Protein AF-A0A4Q6DS90-F1 (afdb_monomer)

Foldseek 3Di:
DDDDDPDDLAADDVPQQWHDWDPWDWDAFPVGFIKIKTWTANHPPPPPDPRIDIDMDTWDADPVRHIRPDYDHHPPDDDDPRPPD

Sequence (85 aa):
DWTKSPEPVFQKSIENSVYAPGHNSFFKSRGGEDWLIYHANSATGQGCGGMRSPRIQKFNWNPDGTPNFGIPVKTGVALIRPAGE

Secondary structure (DSSP, 8-state):
-----SS-SS--BTTTTBEEEEEEEEEE-TT--EEEEEEEESSTT-TTSTT-EEEEEE-EE-TTS-EE--SPPPTT---PPPTT-

pLDDT: mean 96.17, std 4.3, range [72.62, 98.75]

Solvent-accessible surface area (backbone atoms only — not comparable to full-atom values): 5404 Å² total; per-residue (Å²): 140,87,85,81,73,93,62,82,76,59,56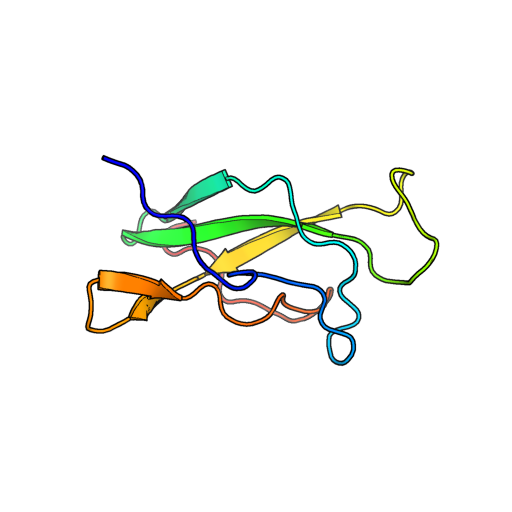,63,26,78,94,37,39,27,30,73,52,43,88,62,54,77,51,67,31,80,68,67,49,48,32,42,36,31,33,31,23,68,50,85,92,48,76,89,50,93,64,50,40,83,48,74,47,75,41,50,68,43,97,87,71,46,80,40,61,65,72,56,77,37,87,89,62,90,69,85,70,61,42,81,118

Mean predicted aligned error: 2.76 Å

Radius of gyration: 13.82 Å; Cα contacts (8 Å, |Δi|>4): 146; chains: 1; bounding box: 32×25×38 Å

Structure (mmCIF, N/CA/C/O backbone):
data_AF-A0A4Q6DS90-F1
#
_entry.id   AF-A0A4Q6DS90-F1
#
loop_
_atom_site.group_PDB
_atom_site.id
_atom_site.type_symbol
_atom_site.label_atom_id
_atom_site.label_alt_id
_atom_site.label_comp_id
_atom_site.label_asym_id
_atom_site.label_entity_id
_atom_site.label_seq_id
_atom_site.pdbx_PDB_ins_code
_atom_site.Cartn_x
_atom_site.Cartn_y
_atom_site.Cartn_z
_atom_site.occupancy
_atom_site.B_iso_or_equiv
_atom_site.auth_seq_id
_atom_site.auth_comp_id
_atom_site.auth_asym_id
_atom_site.auth_atom_id
_atom_site.pdbx_PDB_model_num
ATOM 1 N N . ASP A 1 1 ? -5.183 14.844 21.780 1.00 83.31 1 ASP A N 1
ATOM 2 C CA . ASP A 1 1 ? -3.734 14.885 21.504 1.00 83.31 1 ASP A CA 1
ATOM 3 C C . ASP A 1 1 ? -3.366 14.007 20.329 1.00 83.31 1 ASP A C 1
ATOM 5 O O . ASP A 1 1 ? -4.101 13.078 20.017 1.00 83.31 1 ASP A O 1
ATOM 9 N N . TRP A 1 2 ? -2.261 14.338 19.662 1.00 96.31 2 TRP A N 1
ATOM 10 C CA . TRP A 1 2 ? -1.770 13.660 18.464 1.00 96.31 2 TRP A CA 1
ATOM 11 C C . TRP A 1 2 ? -0.353 13.147 18.703 1.00 96.31 2 TRP A C 1
ATOM 13 O O . TRP A 1 2 ? 0.501 13.892 19.182 1.00 96.31 2 TRP A O 1
ATOM 23 N N . THR A 1 3 ? -0.090 11.902 18.311 1.00 97.00 3 THR A N 1
ATOM 24 C CA . THR A 1 3 ? 1.246 11.299 18.364 1.00 97.00 3 THR A CA 1
ATOM 25 C C . THR A 1 3 ? 1.710 10.982 16.952 1.00 97.00 3 THR A C 1
ATOM 27 O O . THR A 1 3 ? 1.001 10.342 16.177 1.00 97.00 3 THR A O 1
ATOM 30 N N . LYS A 1 4 ? 2.909 11.447 16.601 1.00 97.94 4 LYS A N 1
ATOM 31 C CA . LYS A 1 4 ? 3.519 11.182 15.298 1.00 97.94 4 LYS A CA 1
ATOM 32 C C . LYS A 1 4 ? 4.261 9.847 15.343 1.00 97.94 4 LYS A C 1
ATOM 34 O O . LYS A 1 4 ? 5.046 9.623 16.259 1.00 97.94 4 LYS A O 1
ATOM 39 N N . SER A 1 5 ? 4.051 8.996 14.339 1.00 97.75 5 SER A N 1
ATOM 40 C CA . SER A 1 5 ? 4.877 7.795 14.155 1.00 97.75 5 SER A CA 1
ATOM 41 C C . SER A 1 5 ? 6.346 8.194 13.938 1.00 97.75 5 SER A C 1
ATOM 43 O O . SER A 1 5 ? 6.591 9.121 13.156 1.00 97.75 5 SER A O 1
ATOM 45 N N . PRO A 1 6 ? 7.319 7.527 14.587 1.00 97.88 6 PRO A N 1
ATOM 46 C CA . PRO A 1 6 ? 8.738 7.818 14.381 1.00 97.88 6 PRO A CA 1
ATOM 47 C C . PRO A 1 6 ? 9.208 7.426 12.975 1.00 97.88 6 PRO A C 1
ATOM 49 O O . PRO A 1 6 ? 10.072 8.092 12.415 1.00 97.88 6 PRO A O 1
ATOM 52 N N . GLU A 1 7 ? 8.584 6.403 12.385 1.00 97.94 7 GLU A N 1
ATOM 53 C CA . GLU A 1 7 ? 8.939 5.848 11.078 1.00 97.94 7 GLU A CA 1
ATOM 54 C C . GLU A 1 7 ? 7.776 5.940 10.073 1.00 97.94 7 GLU A C 1
ATOM 56 O O . GLU A 1 7 ? 6.603 6.017 10.479 1.00 97.94 7 GLU A O 1
ATOM 61 N N . PRO A 1 8 ? 8.059 5.904 8.755 1.00 98.19 8 PRO A N 1
ATOM 62 C CA . PRO A 1 8 ? 7.029 5.793 7.73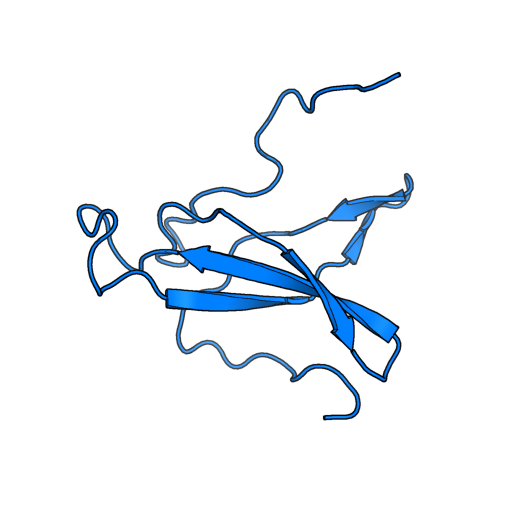0 1.00 98.19 8 PRO A CA 1
ATOM 63 C C . PRO A 1 8 ? 6.190 4.523 7.911 1.00 98.19 8 PRO A C 1
ATOM 65 O O . PRO A 1 8 ? 6.708 3.411 7.899 1.00 98.19 8 PRO A O 1
ATOM 68 N N . VAL A 1 9 ? 4.870 4.682 7.989 1.00 98.25 9 VAL A N 1
A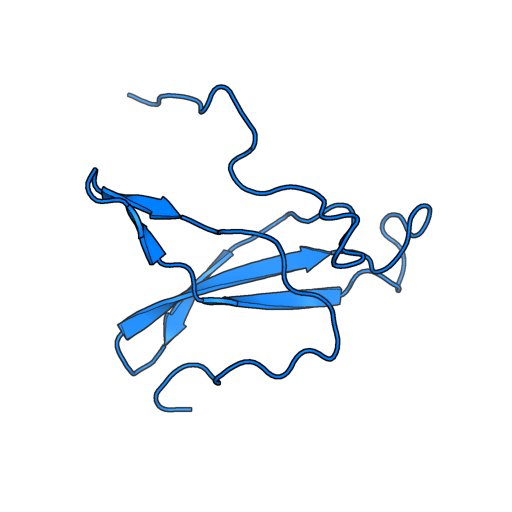TOM 69 C CA . VAL A 1 9 ? 3.923 3.551 8.085 1.00 98.25 9 VAL A CA 1
ATOM 70 C C . VAL A 1 9 ? 3.655 2.871 6.737 1.00 98.25 9 VAL A C 1
ATOM 72 O O . VAL A 1 9 ? 3.058 1.801 6.683 1.00 98.25 9 VAL A O 1
ATOM 75 N N . PHE A 1 10 ? 4.072 3.503 5.637 1.00 98.62 10 PHE A N 1
ATOM 76 C CA . PHE A 1 10 ? 3.979 2.981 4.277 1.00 98.62 10 P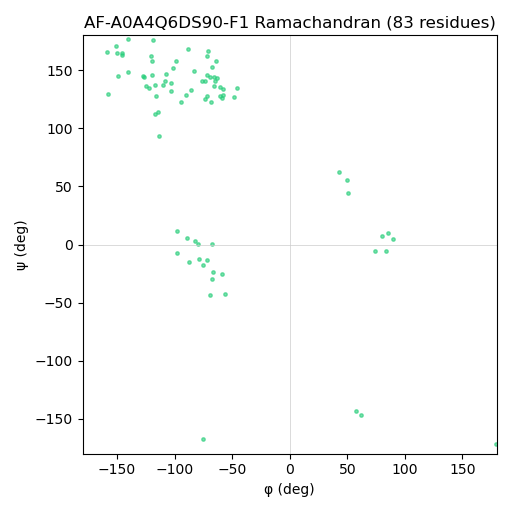HE A CA 1
ATOM 77 C C . PHE A 1 10 ? 5.019 3.684 3.401 1.00 98.62 10 PHE A C 1
ATOM 79 O O . PHE A 1 10 ? 5.116 4.912 3.414 1.00 98.62 10 PHE A O 1
ATOM 86 N N . GLN A 1 11 ? 5.830 2.926 2.662 1.00 98.38 11 GLN A N 1
ATOM 87 C CA . GLN A 1 11 ? 6.987 3.473 1.949 1.00 98.38 11 GLN A CA 1
ATOM 88 C C . GLN A 1 11 ? 7.338 2.688 0.686 1.00 98.38 11 GLN A C 1
ATOM 90 O O . GLN A 1 11 ? 6.795 1.619 0.428 1.00 98.38 11 GLN A O 1
ATOM 95 N N . LYS A 1 12 ? 8.264 3.239 -0.108 1.00 97.88 12 LYS A N 1
ATOM 96 C CA . LYS A 1 12 ? 8.820 2.626 -1.325 1.00 97.88 12 LYS A CA 1
ATOM 97 C C . LYS A 1 12 ? 9.192 1.152 -1.099 1.00 97.88 12 LYS A C 1
ATOM 99 O O . LYS A 1 12 ? 9.901 0.842 -0.148 1.00 97.88 12 LYS A O 1
ATOM 104 N N . SER A 1 13 ? 8.821 0.289 -2.044 1.00 98.44 13 SER A N 1
ATOM 105 C CA . SER A 1 13 ? 9.262 -1.108 -2.110 1.00 98.44 13 SER A CA 1
ATOM 106 C C . SER A 1 13 ? 10.063 -1.339 -3.387 1.00 98.44 13 SER A C 1
ATOM 108 O O . SER A 1 13 ? 9.522 -1.263 -4.489 1.00 98.44 13 SER A O 1
ATOM 110 N N . ILE A 1 14 ? 11.366 -1.597 -3.245 1.00 97.62 14 ILE A N 1
ATOM 111 C CA . ILE A 1 14 ? 12.250 -1.885 -4.386 1.00 97.62 14 ILE A CA 1
ATOM 112 C C . ILE A 1 14 ? 11.894 -3.246 -4.993 1.00 97.62 14 ILE A C 1
ATOM 114 O O . ILE A 1 14 ? 11.757 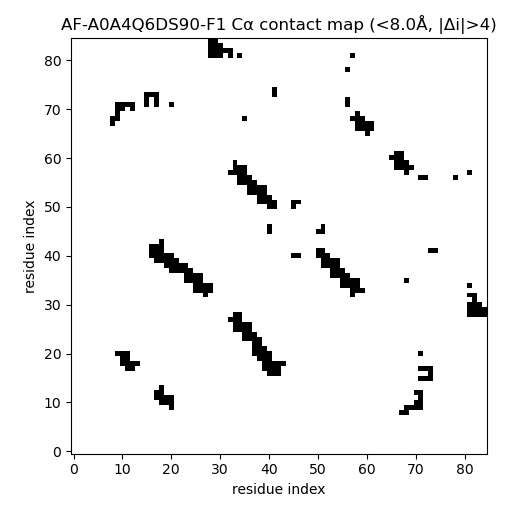-3.350 -6.209 1.00 97.62 14 ILE A O 1
ATOM 118 N N . GLU A 1 15 ? 11.663 -4.249 -4.144 1.00 97.81 15 GLU A N 1
ATOM 119 C CA . GLU A 1 15 ? 11.270 -5.606 -4.543 1.00 97.81 15 GLU A CA 1
ATOM 120 C C . GLU A 1 15 ? 9.992 -5.608 -5.396 1.00 97.81 15 GLU A C 1
ATOM 122 O O . GLU A 1 15 ? 9.938 -6.242 -6.449 1.00 97.81 15 GLU A O 1
ATOM 127 N N . ASN A 1 16 ? 8.999 -4.799 -5.013 1.00 98.31 16 ASN A N 1
ATOM 128 C CA . ASN A 1 16 ? 7.739 -4.694 -5.749 1.00 98.31 16 ASN A CA 1
ATOM 129 C C . ASN A 1 16 ? 7.752 -3.625 -6.850 1.00 98.31 16 ASN A C 1
ATOM 131 O O . ASN A 1 16 ? 6.716 -3.373 -7.465 1.00 98.31 16 ASN A O 1
ATOM 135 N N . SER A 1 17 ? 8.897 -2.983 -7.108 1.00 97.94 17 SER A N 1
ATOM 136 C CA . SER A 1 17 ? 9.005 -1.872 -8.062 1.00 97.94 17 SER A CA 1
ATOM 137 C C . SER A 1 17 ? 7.950 -0.782 -7.804 1.00 97.94 17 SER A C 1
ATOM 139 O O . SER A 1 17 ? 7.291 -0.307 -8.724 1.00 97.94 17 SER A O 1
ATOM 141 N N . VAL A 1 18 ? 7.740 -0.407 -6.537 1.00 98.31 18 VAL A N 1
ATOM 142 C CA . VAL A 1 18 ? 6.780 0.630 -6.134 1.00 98.31 18 VAL A CA 1
ATOM 143 C C . VAL A 1 18 ? 7.513 1.819 -5.541 1.00 98.31 18 VAL A C 1
ATOM 145 O O . VAL A 1 18 ? 8.100 1.734 -4.462 1.00 98.31 18 VAL A O 1
ATOM 148 N N . TYR A 1 19 ? 7.443 2.951 -6.232 1.00 97.88 19 TYR A N 1
ATOM 149 C CA . TYR A 1 19 ? 8.204 4.152 -5.908 1.00 97.88 19 TYR A CA 1
ATOM 150 C C . TYR A 1 19 ? 7.281 5.314 -5.550 1.00 97.88 19 TYR A C 1
ATOM 152 O O . TYR A 1 19 ? 6.282 5.550 -6.225 1.00 97.88 19 TYR A O 1
ATOM 160 N N . ALA A 1 20 ? 7.657 6.054 -4.501 1.00 96.12 20 ALA A N 1
ATOM 161 C CA . ALA A 1 20 ? 6.921 7.206 -3.973 1.00 96.12 20 ALA A CA 1
ATOM 162 C C . ALA A 1 20 ? 5.415 6.938 -3.730 1.00 96.12 20 ALA A C 1
ATOM 164 O O . ALA A 1 20 ? 4.583 7.656 -4.289 1.00 96.12 20 ALA A O 1
ATOM 165 N N . PRO A 1 21 ? 5.045 5.910 -2.934 1.00 97.88 21 PRO A N 1
ATOM 166 C CA . PRO A 1 21 ? 3.655 5.731 -2.541 1.00 97.88 21 PRO A CA 1
ATOM 167 C C . PRO A 1 21 ? 3.188 6.891 -1.652 1.00 97.88 21 PRO A C 1
ATOM 169 O O . PRO A 1 21 ? 3.916 7.300 -0.747 1.00 97.88 21 PRO A O 1
ATOM 172 N N . GLY A 1 22 ? 1.987 7.421 -1.886 1.00 96.88 22 GLY A N 1
ATOM 173 C CA . GLY A 1 22 ? 1.479 8.538 -1.086 1.00 96.88 22 GLY A CA 1
ATOM 174 C C . GLY A 1 22 ? 0.102 9.050 -1.499 1.00 96.88 22 GLY A C 1
ATOM 175 O O . GLY A 1 22 ? -0.574 8.436 -2.327 1.00 96.88 22 GLY A O 1
ATOM 176 N N . HIS A 1 23 ? -0.290 10.177 -0.882 1.00 97.62 23 HIS A N 1
ATOM 177 C CA . HIS A 1 23 ? -1.593 10.850 -1.029 1.00 97.62 23 HIS A CA 1
ATOM 178 C C . HIS A 1 23 ? -2.744 9.841 -1.033 1.00 97.62 23 HIS A C 1
ATOM 180 O O . HIS A 1 23 ? -3.430 9.641 -2.036 1.00 97.62 23 HIS A O 1
ATOM 186 N N . ASN A 1 24 ? -2.870 9.136 0.085 1.00 98.50 24 ASN A N 1
ATOM 187 C CA . ASN A 1 24 ? -3.794 8.031 0.204 1.00 98.50 24 ASN A CA 1
ATOM 188 C C . ASN A 1 24 ? -5.186 8.478 0.664 1.00 98.50 24 ASN A C 1
ATOM 190 O O . ASN A 1 24 ? -5.403 9.593 1.135 1.00 98.50 24 ASN A O 1
ATOM 194 N N . SER A 1 25 ? -6.135 7.561 0.562 1.00 98.75 25 SER A N 1
ATOM 195 C CA . SER A 1 25 ? -7.423 7.604 1.251 1.00 98.75 25 SER A CA 1
ATOM 196 C C . SER A 1 25 ? -7.785 6.193 1.715 1.00 98.75 25 SER A C 1
ATOM 198 O O . SER A 1 25 ? -7.049 5.235 1.454 1.00 98.75 25 SER A O 1
ATOM 200 N N . PHE A 1 26 ? -8.906 6.068 2.417 1.00 98.62 26 PHE A N 1
ATOM 201 C CA . PHE A 1 26 ? -9.399 4.798 2.934 1.00 98.62 26 PHE A CA 1
ATOM 202 C C . PHE A 1 26 ? -10.840 4.580 2.501 1.00 98.62 26 PHE A C 1
ATOM 204 O O . PHE A 1 26 ? -11.617 5.531 2.421 1.00 98.62 26 PHE A O 1
ATOM 211 N N . PHE A 1 27 ? -11.195 3.328 2.243 1.00 98.06 27 PHE A N 1
ATOM 212 C CA . PHE A 1 27 ? -12.574 2.929 1.995 1.00 98.06 27 PHE A CA 1
ATOM 213 C C . PHE A 1 27 ? -12.831 1.533 2.558 1.00 98.06 27 PHE A C 1
ATOM 215 O O . PHE A 1 27 ? -11.896 0.780 2.839 1.00 98.06 27 PHE A O 1
ATOM 222 N N . LYS A 1 28 ? -14.112 1.199 2.720 1.00 97.81 28 LYS A N 1
ATOM 223 C CA . LYS A 1 28 ? -14.548 -0.139 3.111 1.00 97.81 28 LYS A CA 1
ATOM 224 C C . LYS A 1 28 ? -15.201 -0.857 1.939 1.00 97.81 28 LYS A C 1
ATOM 226 O O . LYS A 1 28 ? -15.957 -0.241 1.188 1.00 97.81 28 LYS A O 1
ATOM 231 N N . SER A 1 29 ? -14.928 -2.152 1.800 1.00 97.62 29 SER A N 1
ATOM 232 C CA . SER A 1 29 ? -15.696 -3.016 0.896 1.00 97.62 29 SER A CA 1
ATOM 233 C C . SER A 1 29 ? -17.104 -3.265 1.452 1.00 97.62 29 SER A C 1
ATOM 235 O O . SER A 1 29 ? -17.366 -3.017 2.633 1.00 97.62 29 SER A O 1
ATOM 237 N N . ARG A 1 30 ? -18.025 -3.797 0.635 1.00 96.81 30 ARG A N 1
ATOM 238 C CA . ARG A 1 30 ? -19.369 -4.179 1.114 1.00 96.81 30 ARG A CA 1
ATOM 239 C C . ARG A 1 30 ? -19.326 -5.348 2.101 1.00 96.81 30 ARG A C 1
ATOM 241 O O . ARG A 1 30 ? -20.221 -5.471 2.928 1.00 96.81 30 ARG A O 1
ATOM 248 N N . GLY A 1 31 ? -18.272 -6.166 2.047 1.00 96.75 31 GLY A N 1
ATOM 249 C CA . GLY A 1 31 ? -17.977 -7.193 3.050 1.00 96.75 31 GLY A CA 1
ATOM 250 C C . GLY A 1 31 ? -17.304 -6.672 4.328 1.00 96.75 31 GLY A C 1
ATOM 251 O O . GLY A 1 31 ? -17.012 -7.469 5.213 1.00 96.75 31 GLY A O 1
ATOM 252 N N . GLY A 1 32 ? -17.047 -5.362 4.441 1.00 96.94 32 GLY A N 1
ATOM 253 C CA . GLY A 1 32 ? -16.511 -4.728 5.652 1.00 96.94 32 GLY A CA 1
ATOM 254 C C . GLY A 1 32 ? -14.984 -4.666 5.748 1.00 96.94 32 GLY A C 1
ATOM 255 O O . GLY A 1 32 ? -14.458 -4.209 6.763 1.00 96.94 32 GLY A O 1
ATOM 256 N N . GLU A 1 33 ? -14.265 -5.087 4.709 1.00 97.94 33 GLU A N 1
ATOM 257 C CA . GLU A 1 33 ? -12.802 -5.048 4.685 1.00 97.94 33 GLU A CA 1
ATOM 258 C C . GLU A 1 33 ? -12.291 -3.617 4.553 1.00 97.94 33 GLU A C 1
ATOM 260 O O . GLU A 1 33 ? -12.882 -2.807 3.841 1.00 97.94 33 GLU A O 1
ATOM 265 N N . ASP A 1 34 ? -11.155 -3.334 5.181 1.00 98.50 34 ASP A N 1
ATOM 266 C CA . ASP A 1 34 ? -10.472 -2.051 5.091 1.00 98.50 34 ASP A CA 1
ATOM 267 C C . ASP A 1 34 ? -9.466 -2.017 3.938 1.00 98.50 34 ASP A C 1
ATOM 269 O O . ASP A 1 34 ? -8.597 -2.885 3.806 1.00 98.50 34 ASP A O 1
ATOM 273 N N . TRP A 1 35 ? -9.573 -0.983 3.108 1.00 98.50 35 TRP A N 1
ATOM 274 C CA . TRP A 1 35 ? -8.755 -0.818 1.917 1.00 98.50 35 TRP A CA 1
ATOM 275 C C . TRP A 1 35 ? -8.029 0.523 1.912 1.00 98.50 35 TRP A C 1
ATOM 277 O O . TRP A 1 35 ? -8.598 1.578 2.202 1.00 98.50 35 TRP A O 1
ATOM 287 N N . LEU A 1 36 ? -6.752 0.467 1.542 1.00 98.75 36 LEU A N 1
ATOM 288 C CA . LEU A 1 36 ? -5.907 1.619 1.273 1.00 98.75 36 LEU A CA 1
ATOM 289 C C . LEU A 1 36 ? -5.959 1.899 -0.228 1.00 98.75 36 LEU A C 1
ATOM 291 O O . LEU A 1 36 ? -5.584 1.034 -1.019 1.00 98.75 36 LEU A O 1
ATOM 295 N N . ILE A 1 37 ? -6.359 3.110 -0.614 1.00 98.56 37 ILE A N 1
ATOM 296 C CA . ILE A 1 37 ? -6.129 3.643 -1.962 1.00 98.56 37 ILE A CA 1
ATOM 297 C C . ILE A 1 37 ? -4.981 4.645 -1.905 1.00 98.56 37 ILE A C 1
ATOM 299 O O . ILE A 1 37 ? -4.960 5.502 -1.031 1.00 98.56 37 ILE A O 1
ATOM 303 N N . TYR A 1 38 ? -4.014 4.541 -2.808 1.00 98.50 38 TYR A N 1
ATOM 304 C CA . TYR A 1 38 ? -2.833 5.405 -2.855 1.00 98.50 38 TYR A CA 1
ATOM 305 C C . TYR A 1 38 ? -2.338 5.550 -4.290 1.00 98.50 38 TYR A C 1
ATOM 307 O O . TYR A 1 38 ? -2.710 4.766 -5.160 1.00 98.50 38 TYR A O 1
ATOM 315 N N . HIS A 1 39 ? -1.474 6.527 -4.555 1.00 97.50 39 HIS A N 1
ATOM 316 C CA . HIS A 1 39 ? -0.763 6.585 -5.831 1.00 97.50 39 HIS A CA 1
ATOM 317 C C . HIS A 1 39 ? 0.668 6.082 -5.700 1.00 97.50 39 HIS A C 1
ATOM 319 O O . HIS A 1 39 ? 1.266 6.253 -4.642 1.00 97.50 39 HIS A O 1
ATOM 325 N N . ALA A 1 40 ? 1.245 5.536 -6.773 1.00 98.00 40 ALA A N 1
ATOM 326 C CA . ALA A 1 40 ? 2.682 5.264 -6.853 1.00 98.00 40 ALA A CA 1
ATOM 327 C C . ALA A 1 40 ? 3.192 5.131 -8.301 1.00 98.00 40 ALA A C 1
ATOM 329 O O . ALA A 1 40 ? 2.422 4.943 -9.246 1.00 98.00 40 ALA A O 1
ATOM 330 N N . ASN A 1 41 ? 4.515 5.182 -8.451 1.00 97.88 41 ASN A N 1
ATOM 331 C CA . ASN A 1 41 ? 5.258 4.961 -9.694 1.00 97.88 41 ASN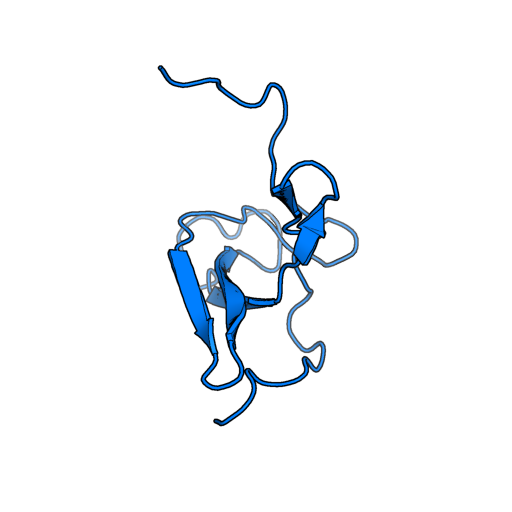 A CA 1
ATOM 332 C C . ASN A 1 41 ? 5.817 3.532 -9.772 1.00 97.88 41 ASN A C 1
ATOM 334 O O . ASN A 1 41 ? 6.019 2.883 -8.743 1.00 97.88 41 ASN A O 1
ATOM 338 N N . SER A 1 42 ? 6.097 3.053 -10.988 1.00 96.94 42 SER A N 1
ATOM 339 C CA . SER A 1 42 ? 6.670 1.716 -11.228 1.00 96.94 42 SER A CA 1
ATOM 340 C C . SER A 1 42 ? 8.190 1.718 -11.442 1.00 96.94 42 SER A C 1
ATOM 342 O O . SER A 1 42 ? 8.805 0.658 -11.488 1.00 96.94 42 SER A O 1
ATOM 344 N N . ALA A 1 43 ? 8.809 2.898 -11.547 1.00 95.75 43 ALA A N 1
ATOM 345 C CA . ALA A 1 43 ? 10.259 3.069 -11.619 1.00 95.75 43 ALA A CA 1
ATOM 346 C C . ALA A 1 43 ? 10.720 4.364 -10.926 1.00 95.75 43 ALA A C 1
ATOM 348 O O . ALA A 1 43 ? 9.928 5.275 -10.654 1.00 95.75 43 ALA A O 1
ATOM 349 N N . THR A 1 44 ? 12.025 4.463 -10.665 1.00 94.25 44 THR A N 1
ATOM 350 C CA . THR A 1 44 ? 12.668 5.716 -10.248 1.00 94.25 44 THR A CA 1
ATOM 351 C C . THR A 1 44 ? 12.586 6.772 -11.359 1.00 94.25 44 THR A C 1
ATOM 353 O O . THR A 1 44 ? 12.378 6.457 -12.527 1.00 94.25 44 THR A O 1
ATOM 356 N N . GLY A 1 45 ? 12.701 8.055 -11.002 1.00 92.88 45 GLY A N 1
ATOM 357 C CA . GLY A 1 45 ? 12.730 9.157 -11.978 1.00 92.88 45 GLY A CA 1
ATOM 358 C C . GLY A 1 45 ? 11.389 9.522 -12.634 1.00 92.88 45 GLY A C 1
ATOM 359 O O . GLY A 1 45 ? 11.319 10.524 -13.332 1.00 92.88 45 GLY A O 1
ATOM 360 N N . GLN A 1 46 ? 10.306 8.780 -12.381 1.00 94.12 46 GLN A N 1
ATOM 361 C CA . GLN A 1 46 ? 8.994 9.024 -13.008 1.00 94.12 46 GLN A CA 1
ATOM 362 C C . GLN A 1 46 ? 8.226 10.243 -12.451 1.00 94.12 46 GLN A C 1
ATOM 364 O O . GLN A 1 46 ? 7.319 10.764 -13.099 1.00 94.12 46 GLN A O 1
ATOM 369 N N . GLY A 1 47 ? 8.599 10.734 -11.264 1.00 87.56 47 GLY A N 1
ATOM 370 C CA . GLY A 1 47 ? 8.106 12.005 -10.721 1.00 87.56 47 GLY A CA 1
ATOM 371 C C . GLY A 1 47 ? 6.579 12.103 -10.569 1.00 87.56 47 GLY A C 1
ATOM 372 O O . GLY A 1 47 ? 5.913 11.149 -10.156 1.00 87.56 47 GLY A O 1
ATOM 373 N N . CYS A 1 48 ? 6.033 13.295 -10.833 1.00 81.94 48 CYS A N 1
ATOM 374 C CA . CYS A 1 48 ? 4.594 13.610 -10.806 1.00 81.94 48 CYS A CA 1
ATOM 375 C C . CYS A 1 48 ? 3.931 13.574 -12.193 1.00 81.94 48 CYS A C 1
ATOM 377 O O . CYS A 1 48 ? 2.815 14.063 -12.330 1.00 81.94 48 CYS A O 1
ATOM 379 N N . GLY A 1 49 ? 4.619 13.048 -13.211 1.00 80.38 49 GLY A N 1
ATOM 380 C CA . GLY A 1 49 ? 4.088 12.968 -14.571 1.00 80.38 49 GLY A CA 1
ATOM 381 C C . GLY A 1 49 ? 3.035 11.868 -14.745 1.00 80.38 49 GLY A C 1
ATOM 382 O O . GLY A 1 49 ? 2.570 11.260 -13.782 1.00 80.38 49 GLY A O 1
ATOM 383 N N . GLY A 1 50 ? 2.702 11.554 -15.999 1.00 90.19 50 GLY A N 1
ATOM 384 C CA . GLY A 1 50 ? 1.632 10.608 -16.356 1.00 90.19 50 GLY A CA 1
ATOM 385 C C . GLY A 1 50 ? 1.872 9.132 -16.007 1.00 90.19 50 GLY A C 1
ATOM 386 O O . GLY A 1 50 ? 1.020 8.301 -16.293 1.00 90.19 50 GLY A O 1
ATOM 387 N N . MET A 1 51 ? 3.010 8.787 -15.400 1.00 95.12 51 MET A N 1
ATOM 388 C CA . MET A 1 51 ? 3.341 7.404 -15.021 1.00 95.12 51 MET A CA 1
ATOM 389 C C . MET A 1 51 ? 2.810 7.014 -13.636 1.00 95.12 51 MET A C 1
ATOM 391 O O . MET A 1 51 ? 2.770 5.831 -13.286 1.00 95.12 51 MET A O 1
ATOM 395 N N . ARG A 1 52 ? 2.410 8.004 -12.834 1.00 96.12 52 ARG A N 1
ATOM 396 C CA . ARG A 1 52 ? 1.851 7.780 -11.506 1.00 96.12 52 ARG A CA 1
ATOM 397 C C . ARG A 1 52 ? 0.436 7.235 -11.637 1.00 96.12 52 ARG A C 1
ATOM 399 O O . ARG A 1 52 ? -0.415 7.861 -12.257 1.00 96.12 52 ARG A O 1
ATOM 406 N N . SER A 1 53 ? 0.179 6.094 -11.012 1.00 95.94 53 SER A N 1
ATOM 407 C CA . SER A 1 53 ? -1.110 5.400 -11.095 1.00 95.94 53 SER A CA 1
ATOM 408 C C . SER A 1 53 ? -1.763 5.258 -9.721 1.00 95.94 5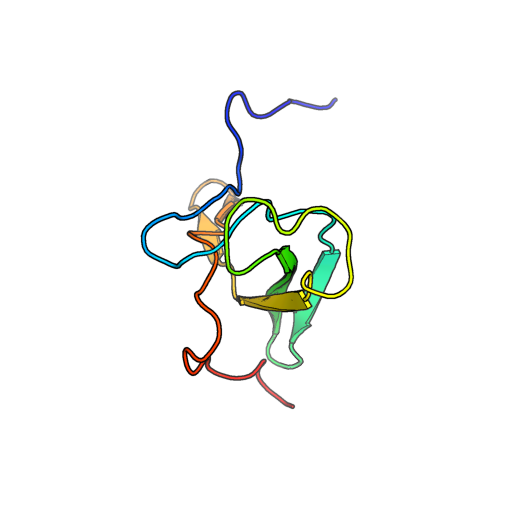3 SER A C 1
ATOM 410 O O . SER A 1 53 ? -1.040 5.085 -8.732 1.00 95.94 53 SER A O 1
ATOM 412 N N . PRO A 1 54 ? -3.108 5.312 -9.639 1.00 96.56 54 PRO A N 1
ATOM 413 C CA . PRO A 1 54 ? -3.834 4.905 -8.445 1.00 96.56 54 PRO A CA 1
ATOM 414 C C . PRO A 1 54 ? -3.733 3.387 -8.259 1.00 96.56 54 PRO A C 1
ATOM 416 O O . PRO A 1 54 ? -3.719 2.621 -9.224 1.00 96.56 54 PRO A O 1
ATOM 419 N N . ARG A 1 55 ? -3.651 2.953 -7.005 1.00 97.62 55 ARG A N 1
ATOM 420 C CA . ARG A 1 55 ? -3.523 1.558 -6.582 1.00 97.62 55 ARG A CA 1
ATOM 421 C C . ARG A 1 55 ? -4.371 1.342 -5.341 1.00 97.62 55 ARG A C 1
ATOM 423 O O . ARG A 1 55 ? -4.510 2.254 -4.528 1.00 97.62 55 ARG A O 1
ATOM 430 N N . ILE A 1 56 ? -4.899 0.133 -5.189 1.00 97.50 56 ILE A N 1
ATOM 431 C CA . ILE A 1 56 ? -5.631 -0.276 -3.993 1.00 97.50 56 ILE A CA 1
ATOM 432 C C . ILE A 1 56 ? -5.044 -1.564 -3.428 1.00 97.50 56 ILE A C 1
ATOM 434 O O . ILE A 1 56 ? -4.622 -2.436 -4.186 1.00 97.50 56 ILE A O 1
ATOM 438 N N . GLN A 1 57 ? -5.021 -1.688 -2.105 1.00 98.31 57 GLN A N 1
ATOM 439 C CA . GLN A 1 57 ? -4.741 -2.950 -1.425 1.00 98.31 57 GLN A CA 1
ATOM 440 C C . GLN A 1 57 ? -5.477 -3.019 -0.090 1.00 98.31 57 GLN A C 1
ATOM 442 O O . GLN A 1 57 ? -5.631 -2.006 0.597 1.00 98.31 57 GLN A O 1
ATOM 447 N N . LYS A 1 58 ? -5.915 -4.222 0.281 1.00 98.19 58 LYS A N 1
ATOM 448 C CA . LYS A 1 58 ? -6.451 -4.487 1.613 1.00 98.19 58 LYS A CA 1
ATOM 449 C C . LYS A 1 58 ? -5.344 -4.298 2.647 1.00 98.19 58 LYS A C 1
ATOM 451 O O . LYS A 1 58 ? -4.205 -4.703 2.410 1.00 98.19 58 LYS A O 1
ATOM 456 N N . PHE A 1 59 ? -5.687 -3.717 3.788 1.00 98.50 59 PHE A N 1
ATOM 457 C CA . PHE A 1 59 ? -4.810 -3.676 4.953 1.00 98.50 59 PHE A CA 1
ATOM 458 C C . PHE A 1 59 ? -5.480 -4.356 6.147 1.00 98.50 59 PHE A C 1
ATOM 460 O O . PHE A 1 59 ? -6.686 -4.598 6.144 1.00 98.50 59 PHE A O 1
ATOM 467 N N . ASN A 1 60 ? -4.680 -4.707 7.150 1.00 98.06 60 ASN A N 1
ATOM 468 C CA . ASN A 1 60 ? -5.163 -5.373 8.358 1.00 98.06 60 ASN A CA 1
ATOM 469 C C . ASN A 1 60 ? -4.891 -4.504 9.586 1.00 98.06 60 ASN A C 1
ATOM 471 O O . ASN A 1 60 ? -4.255 -3.459 9.489 1.00 98.06 60 ASN A O 1
ATOM 475 N N . TRP A 1 61 ? -5.354 -4.947 10.746 1.00 98.44 61 TRP A N 1
ATOM 476 C CA . TRP A 1 61 ? -5.126 -4.272 12.018 1.00 98.44 61 TRP A CA 1
ATOM 477 C C . TRP A 1 61 ? -4.172 -5.101 12.875 1.00 98.44 61 TRP A C 1
ATOM 479 O O . TRP A 1 61 ? -4.283 -6.327 12.929 1.00 98.44 61 TRP A O 1
ATOM 489 N N . ASN A 1 62 ? -3.216 -4.437 13.516 1.00 98.31 62 ASN A N 1
ATOM 490 C CA . ASN A 1 62 ? -2.347 -5.051 14.511 1.00 98.31 62 ASN A CA 1
ATOM 491 C C . ASN A 1 62 ? -3.140 -5.341 15.804 1.00 98.31 62 ASN A C 1
ATOM 493 O O . ASN A 1 62 ? -4.191 -4.734 16.028 1.00 98.31 62 ASN A O 1
ATOM 497 N N . PRO A 1 63 ? -2.641 -6.224 16.695 1.00 98.50 63 PRO A N 1
ATOM 498 C CA . PRO A 1 63 ? -3.306 -6.526 17.969 1.00 98.50 63 PRO A CA 1
ATOM 499 C C . PRO A 1 63 ? -3.505 -5.314 18.891 1.00 98.50 63 PRO A C 1
ATOM 501 O O . PRO A 1 63 ? -4.411 -5.317 19.717 1.00 98.50 63 PRO A O 1
ATOM 504 N N . ASP A 1 64 ? -2.672 -4.282 18.747 1.00 97.31 64 ASP A N 1
ATOM 505 C CA . ASP A 1 64 ? -2.759 -3.022 19.494 1.00 97.31 64 ASP A CA 1
ATOM 506 C C . ASP A 1 64 ? -3.774 -2.024 18.903 1.00 97.31 64 ASP A C 1
ATOM 508 O O . ASP A 1 64 ? -3.906 -0.904 19.393 1.00 97.31 64 ASP A O 1
ATOM 512 N N . GLY A 1 65 ? -4.491 -2.416 17.845 1.00 97.94 65 GLY A N 1
ATOM 513 C CA . GLY A 1 65 ? -5.481 -1.580 17.174 1.00 97.94 65 GLY A CA 1
ATOM 514 C C . GLY A 1 65 ? -4.895 -0.561 16.196 1.00 97.94 65 GLY A C 1
ATOM 515 O O . GLY A 1 65 ? -5.645 0.258 15.671 1.00 97.94 65 GLY A O 1
ATOM 516 N N . THR A 1 66 ? -3.591 -0.588 15.909 1.00 98.19 66 THR A N 1
ATOM 517 C CA . THR A 1 66 ? -2.991 0.248 14.856 1.00 98.19 66 THR A CA 1
ATOM 518 C C . THR A 1 66 ? -3.152 -0.390 13.468 1.00 98.19 66 THR A C 1
ATOM 520 O O . THR A 1 66 ? -3.194 -1.619 13.349 1.00 98.19 66 THR A O 1
ATOM 523 N N . PRO A 1 67 ? -3.254 0.399 12.383 1.00 98.44 67 PRO A N 1
ATOM 524 C CA . PRO A 1 67 ? -3.352 -0.155 11.039 1.00 98.44 67 PRO A CA 1
ATOM 525 C C . PRO A 1 67 ? -2.007 -0.719 10.564 1.00 98.44 67 PRO A C 1
ATOM 527 O O . PRO A 1 67 ? -0.948 -0.122 10.750 1.00 98.44 67 PRO A O 1
ATOM 530 N N . ASN A 1 68 ? -2.068 -1.846 9.866 1.00 98.50 68 ASN A N 1
ATOM 531 C CA . ASN A 1 68 ? -0.948 -2.492 9.202 1.00 98.50 68 ASN A CA 1
ATOM 532 C C . ASN A 1 68 ? -1.151 -2.456 7.685 1.00 98.50 68 ASN A C 1
ATOM 534 O O . ASN A 1 68 ? -1.788 -3.340 7.106 1.00 98.50 68 ASN A O 1
ATOM 538 N N . PHE A 1 69 ? -0.592 -1.425 7.046 1.00 98.50 69 PHE A N 1
ATOM 539 C CA . PHE A 1 69 ? -0.670 -1.217 5.595 1.00 98.50 69 PHE A CA 1
ATOM 540 C C . PHE A 1 69 ? 0.188 -2.194 4.780 1.00 98.50 69 PHE A C 1
ATOM 542 O O . PHE A 1 69 ? 0.008 -2.304 3.564 1.00 98.50 69 PHE A O 1
ATOM 549 N N . GLY A 1 70 ? 1.097 -2.920 5.437 1.00 97.81 70 GLY A N 1
ATOM 550 C CA . GLY A 1 70 ? 2.019 -3.846 4.795 1.00 97.81 70 GLY A CA 1
ATOM 551 C C . GLY A 1 70 ? 2.964 -3.162 3.803 1.00 97.81 70 GLY A C 1
ATOM 552 O O . GLY A 1 70 ? 3.380 -2.017 3.978 1.00 97.81 70 GLY A O 1
ATOM 553 N N . ILE A 1 71 ? 3.314 -3.893 2.745 1.00 98.25 71 ILE A N 1
ATOM 554 C CA . ILE A 1 71 ? 4.216 -3.440 1.679 1.00 98.25 71 ILE A CA 1
ATOM 555 C C . ILE A 1 71 ? 3.372 -3.067 0.449 1.00 98.25 71 ILE A C 1
ATOM 557 O O . ILE A 1 71 ? 2.433 -3.800 0.125 1.00 98.25 71 ILE A O 1
ATOM 561 N N . PRO A 1 72 ? 3.680 -1.969 -0.269 1.00 98.38 72 PRO A N 1
ATOM 562 C CA . PRO A 1 72 ? 2.970 -1.638 -1.497 1.00 98.38 72 PRO A CA 1
ATOM 563 C C . PRO A 1 72 ? 3.053 -2.763 -2.531 1.00 98.38 72 PRO A C 1
ATOM 565 O O . PRO A 1 72 ? 4.146 -3.236 -2.857 1.00 98.38 72 PRO A O 1
ATOM 568 N N . VAL A 1 73 ? 1.906 -3.175 -3.063 1.00 98.00 73 VAL A N 1
ATOM 569 C CA . VAL A 1 73 ? 1.811 -4.273 -4.034 1.00 98.00 73 VAL A CA 1
ATOM 570 C C . VAL A 1 73 ? 2.276 -3.833 -5.432 1.00 98.00 73 VAL A C 1
ATOM 572 O O . VAL A 1 73 ? 1.997 -2.721 -5.899 1.00 98.00 73 VAL A O 1
ATOM 575 N N . LYS A 1 74 ? 2.996 -4.729 -6.120 1.00 97.31 74 LYS A N 1
ATOM 576 C CA . LYS A 1 74 ? 3.464 -4.548 -7.502 1.00 97.31 74 LYS A CA 1
ATOM 577 C C . LYS A 1 74 ? 2.289 -4.502 -8.484 1.00 97.31 74 LYS A C 1
ATOM 579 O O . LYS A 1 74 ? 1.316 -5.239 -8.347 1.00 97.31 74 LYS A O 1
ATOM 584 N N . THR A 1 75 ? 2.393 -3.683 -9.528 1.00 95.50 75 THR A N 1
ATOM 585 C CA . THR A 1 75 ? 1.395 -3.680 -10.609 1.00 95.50 75 THR A CA 1
ATOM 586 C C . THR A 1 75 ? 1.364 -5.020 -11.344 1.00 95.50 75 THR A C 1
ATOM 588 O O . THR A 1 75 ? 2.411 -5.620 -11.580 1.00 95.50 75 THR A O 1
ATOM 591 N N . GLY A 1 76 ? 0.175 -5.465 -11.750 1.00 94.38 76 GLY A N 1
ATOM 592 C CA . GLY A 1 76 ? -0.019 -6.741 -12.448 1.00 94.38 76 GLY A CA 1
ATOM 593 C C . GLY A 1 76 ? -0.120 -7.962 -11.527 1.00 94.38 76 GLY A C 1
ATOM 594 O O . GLY A 1 76 ? -0.421 -9.050 -12.008 1.00 94.38 76 GLY A O 1
ATOM 595 N N . VAL A 1 77 ? 0.076 -7.798 -10.215 1.00 95.25 77 VAL A N 1
ATOM 596 C CA . VAL A 1 77 ? -0.261 -8.840 -9.239 1.00 95.25 77 VAL A CA 1
ATOM 597 C C . VAL A 1 77 ? -1.780 -8.922 -9.115 1.00 95.25 77 VAL A C 1
ATOM 599 O O . VAL A 1 77 ? -2.446 -7.910 -8.892 1.00 95.25 77 VAL A O 1
ATOM 602 N N . ALA A 1 78 ? -2.326 -10.129 -9.257 1.00 94.88 78 ALA A N 1
ATOM 603 C CA . ALA A 1 78 ? -3.741 -10.369 -9.024 1.00 94.88 78 ALA A CA 1
ATOM 604 C C . ALA A 1 78 ? -4.052 -10.209 -7.530 1.00 94.88 78 ALA A C 1
ATOM 606 O O . ALA A 1 78 ? -3.468 -10.892 -6.688 1.00 94.88 78 ALA A O 1
ATOM 607 N N . LEU A 1 79 ? -4.981 -9.310 -7.213 1.00 93.94 79 LEU A N 1
ATOM 608 C CA . LEU A 1 79 ? -5.521 -9.132 -5.871 1.00 93.94 79 LEU A CA 1
ATOM 609 C C . LE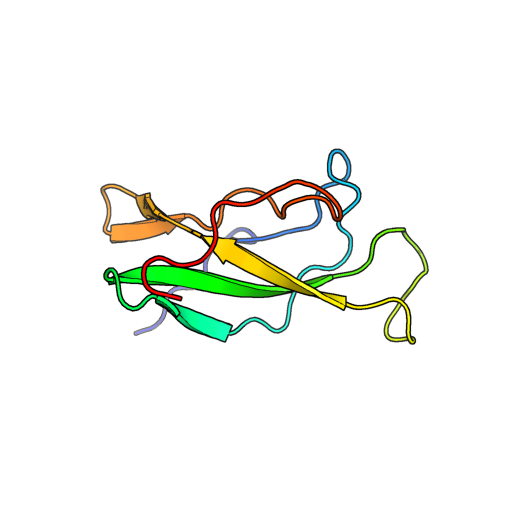U A 1 79 ? -6.945 -9.676 -5.817 1.00 93.94 79 LEU A C 1
ATOM 611 O O . LEU A 1 79 ? -7.697 -9.580 -6.790 1.00 93.94 79 LEU A O 1
ATOM 615 N N . ILE A 1 80 ? -7.319 -10.224 -4.661 1.00 94.38 80 ILE A N 1
ATOM 616 C CA . ILE A 1 80 ? -8.723 -10.509 -4.360 1.00 94.38 80 ILE A CA 1
ATOM 617 C C . ILE A 1 80 ? -9.459 -9.173 -4.402 1.00 94.38 80 ILE A C 1
ATOM 619 O O . 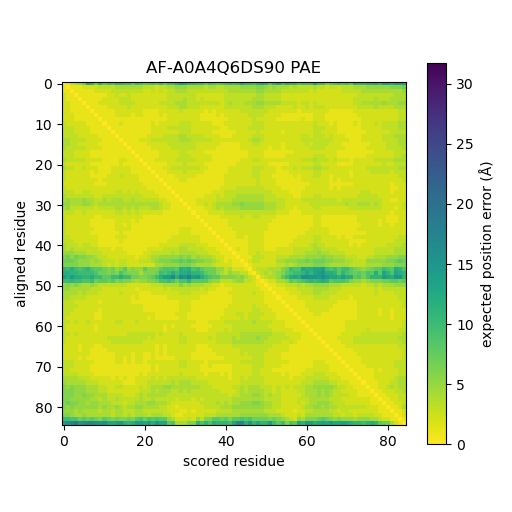ILE A 1 80 ? -9.008 -8.214 -3.785 1.00 94.38 80 ILE A O 1
ATOM 623 N N . ARG A 1 81 ? -10.550 -9.087 -5.161 1.00 94.25 81 ARG A N 1
ATOM 624 C CA . ARG A 1 81 ? -11.324 -7.845 -5.269 1.00 94.25 81 ARG A CA 1
ATOM 625 C C . ARG A 1 81 ? -12.006 -7.524 -3.935 1.00 94.25 81 ARG A C 1
ATOM 627 O O . ARG A 1 81 ? -12.305 -8.463 -3.193 1.00 94.25 81 ARG A O 1
ATOM 634 N N . PRO A 1 82 ? -12.275 -6.242 -3.633 1.00 95.50 82 PRO A N 1
ATOM 635 C CA . PRO A 1 82 ? -13.074 -5.870 -2.472 1.00 95.50 82 PRO A CA 1
ATOM 636 C C . PRO A 1 82 ? -14.369 -6.692 -2.415 1.00 95.50 82 PRO A C 1
ATOM 638 O O . PRO A 1 82 ? -15.109 -6.769 -3.395 1.00 95.50 82 PRO A O 1
ATOM 641 N N . ALA A 1 83 ? -14.639 -7.335 -1.278 1.00 95.31 83 ALA A N 1
ATOM 642 C CA . ALA A 1 83 ? -15.796 -8.213 -1.159 1.00 95.31 83 ALA A CA 1
ATOM 643 C C . ALA A 1 83 ? -17.120 -7.479 -1.455 1.00 95.31 83 ALA A C 1
ATOM 645 O O . ALA A 1 83 ? -17.382 -6.394 -0.920 1.00 95.31 83 ALA A O 1
ATOM 646 N N . GLY A 1 84 ? -17.971 -8.115 -2.267 1.00 90.19 84 GLY A N 1
ATOM 647 C CA . GLY A 1 84 ? -19.306 -7.633 -2.633 1.00 90.19 84 GLY A CA 1
ATOM 648 C C . GLY A 1 84 ? -19.366 -6.651 -3.810 1.00 90.19 84 GLY A C 1
ATOM 649 O O . GLY A 1 84 ? -20.430 -6.062 -4.017 1.00 90.19 84 GLY A O 1
ATOM 650 N N . GLU A 1 85 ? -18.265 -6.463 -4.547 1.00 72.62 85 GLU A N 1
ATOM 651 C CA . GLU A 1 85 ? -18.290 -5.877 -5.902 1.00 72.62 85 GLU A CA 1
ATOM 652 C C . GLU A 1 85 ? -19.079 -6.722 -6.910 1.00 72.62 85 GLU A C 1
ATOM 654 O O . GLU A 1 85 ? -18.978 -7.970 -6.858 1.00 72.62 85 GLU A O 1
#

Nearest PDB structures (foldseek):
  3kst-assembly2_B  TM=7.910E-01  e=8.834E-03  Bacteroides thetaiotaomicron VPI-5482
  3qef-assembly1_A  TM=7.043E-01  e=1.024E-01  Cellvibrio japonicus Ueda107
  5ay9-assembly1_A  TM=5.030E-01  e=4.045E+00  Ruminococcus albus 7 = DSM 20455
  7scc-assembly1_BO  TM=3.751E-01  e=8.147E+00  Synechocystis sp. PCC 6803 substr. Kazusa
  8axw-assembly1_A  TM=3.864E-01  e=7.249E+00  Mus musculus